Protein AF-A0A6G0SHQ4-F1 (afdb_monomer_lite)

InterPro domains:
  IPR001563 Peptidase S10, serine carboxypeptidase [PF00450] (1-65)
  IPR029058 Alpha/Beta hydrolase fold [G3DSA:3.40.50.1820] (1-78)
  IPR029058 Alpha/Beta hydrolase fold [SSF53474] (1-65)

pLDDT: mean 81.26, std 21.43, range [37.47, 97.81]

Radius of gyration: 22.41 Å; chains: 1; bounding box: 29×39×73 Å

Structure (mmCIF, N/CA/C/O backbone):
data_AF-A0A6G0SHQ4-F1
#
_entry.id   AF-A0A6G0SHQ4-F1
#
loop_
_atom_site.group_PDB
_atom_site.id
_atom_site.type_symbol
_atom_site.label_atom_id
_atom_site.label_alt_id
_atom_site.label_comp_id
_atom_site.label_asym_id
_atom_site.label_entity_id
_atom_site.label_seq_id
_atom_site.pdbx_PDB_ins_code
_atom_site.Cartn_x
_atom_site.Cartn_y
_atom_site.Cartn_z
_atom_site.occupancy
_atom_site.B_iso_or_equiv
_atom_site.auth_seq_id
_atom_site.auth_comp_id
_atom_site.auth_asym_id
_atom_site.auth_atom_id
_atom_site.pdbx_PDB_model_num
ATOM 1 N N . TRP A 1 1 ? -0.600 5.562 -14.190 1.00 90.31 1 TRP A N 1
ATOM 2 C CA . TRP A 1 1 ? 0.475 6.339 -13.540 1.00 90.31 1 TRP A CA 1
ATOM 3 C C . TRP A 1 1 ? 1.483 5.432 -12.857 1.00 90.31 1 TRP A C 1
ATOM 5 O O . TRP A 1 1 ? 2.626 5.457 -13.275 1.00 90.31 1 TRP A O 1
ATOM 15 N N . THR A 1 2 ? 1.113 4.608 -11.866 1.00 94.12 2 THR A N 1
ATOM 16 C CA . THR A 1 2 ? 2.091 3.716 -11.202 1.00 94.12 2 THR A CA 1
ATOM 17 C C . THR A 1 2 ? 2.693 2.676 -12.141 1.00 94.12 2 THR A C 1
ATOM 19 O O . THR A 1 2 ? 3.878 2.389 -12.036 1.00 94.12 2 THR A O 1
ATOM 22 N N . LEU A 1 3 ? 1.902 2.164 -13.088 1.00 95.00 3 LEU A N 1
ATOM 23 C CA . LEU A 1 3 ? 2.368 1.260 -14.145 1.00 95.00 3 LEU A CA 1
ATOM 24 C C . LEU A 1 3 ? 3.206 1.958 -15.228 1.00 95.00 3 LEU A C 1
ATOM 26 O O . LEU A 1 3 ? 3.890 1.272 -15.964 1.00 95.00 3 LEU A O 1
ATOM 30 N N . ASP A 1 4 ? 3.165 3.290 -15.320 1.00 96.00 4 ASP A N 1
ATOM 31 C CA . ASP A 1 4 ? 3.878 4.069 -16.349 1.00 96.00 4 ASP A CA 1
ATOM 32 C C . ASP A 1 4 ? 5.114 4.788 -15.779 1.00 96.00 4 ASP A C 1
ATOM 34 O O . ASP A 1 4 ? 5.785 5.546 -16.479 1.00 96.00 4 ASP A O 1
ATOM 38 N N . LEU A 1 5 ? 5.375 4.632 -14.477 1.00 95.06 5 LEU A N 1
ATOM 39 C CA . LEU A 1 5 ? 6.455 5.315 -13.774 1.00 95.06 5 LEU A CA 1
ATOM 40 C C . LEU A 1 5 ? 7.804 4.754 -14.257 1.00 95.06 5 LEU A C 1
ATOM 42 O O . LEU A 1 5 ? 8.042 3.566 -14.063 1.00 95.06 5 LEU A O 1
ATOM 46 N N . PRO A 1 6 ? 8.720 5.553 -14.830 1.00 94.81 6 PRO A N 1
ATOM 47 C CA . PRO A 1 6 ? 10.029 5.050 -15.234 1.00 94.81 6 PRO A CA 1
ATOM 48 C C . PRO A 1 6 ? 10.928 4.824 -14.011 1.00 94.81 6 PRO A C 1
ATOM 50 O O . PRO A 1 6 ? 11.240 5.758 -13.273 1.00 94.81 6 PRO A O 1
ATOM 53 N N . TRP A 1 7 ? 11.375 3.583 -13.806 1.00 96.12 7 TRP A N 1
ATOM 54 C CA . TRP A 1 7 ? 12.333 3.210 -12.761 1.00 96.12 7 TRP A CA 1
ATOM 55 C C . TRP A 1 7 ? 13.045 1.894 -13.102 1.00 96.12 7 TRP A C 1
ATOM 57 O O . TRP A 1 7 ? 12.660 1.192 -14.035 1.00 96.12 7 TRP A O 1
ATOM 67 N N . SER A 1 8 ? 14.094 1.550 -12.350 1.00 96.94 8 SER A N 1
ATOM 68 C CA . SER A 1 8 ? 15.005 0.441 -12.684 1.00 96.94 8 SER A CA 1
ATOM 69 C C . SER A 1 8 ? 14.346 -0.938 -12.774 1.00 96.94 8 SER A C 1
ATOM 71 O O . SER A 1 8 ? 14.860 -1.789 -13.492 1.00 96.94 8 SER A O 1
ATOM 73 N N . LYS A 1 9 ? 13.225 -1.162 -12.077 1.00 96.69 9 LYS A N 1
ATOM 74 C CA . LYS A 1 9 ? 12.475 -2.431 -12.083 1.00 96.69 9 LYS A CA 1
ATOM 75 C C . LYS A 1 9 ? 11.059 -2.289 -12.648 1.00 96.69 9 LYS A C 1
ATOM 77 O O . LYS A 1 9 ? 10.139 -2.992 -12.234 1.00 96.69 9 LYS A O 1
ATOM 82 N N . HIS A 1 10 ? 10.873 -1.360 -13.582 1.00 96.44 10 HIS A N 1
ATOM 83 C CA . HIS A 1 10 ? 9.585 -1.109 -14.227 1.00 96.44 10 HIS A CA 1
ATOM 84 C C . HIS A 1 10 ? 8.949 -2.375 -14.817 1.00 96.44 10 HIS A C 1
ATOM 86 O O . HIS A 1 10 ? 7.802 -2.685 -14.502 1.00 96.44 10 HIS A O 1
ATOM 92 N N . ASP A 1 11 ? 9.707 -3.147 -15.595 1.00 96.81 11 ASP A N 1
ATOM 93 C CA . ASP A 1 11 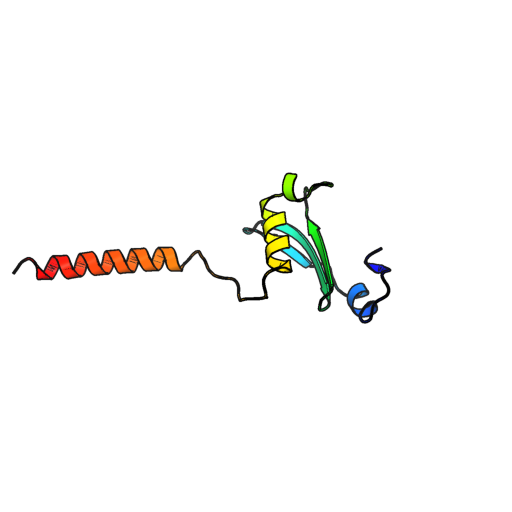? 9.173 -4.331 -16.276 1.00 96.81 11 ASP A CA 1
ATOM 94 C C . ASP A 1 11 ? 8.801 -5.448 -15.285 1.00 96.81 11 ASP A C 1
ATOM 96 O O . ASP A 1 11 ? 7.785 -6.121 -15.462 1.00 96.81 11 ASP A O 1
ATOM 100 N N . GLU A 1 12 ? 9.554 -5.588 -14.185 1.00 97.00 12 GLU A N 1
ATOM 101 C CA . GLU A 1 12 ? 9.198 -6.486 -13.075 1.00 97.00 12 GLU A CA 1
ATOM 102 C C . GLU A 1 12 ? 7.868 -6.062 -12.426 1.00 97.00 12 GLU A C 1
ATOM 104 O O . GLU A 1 12 ? 7.036 -6.905 -12.102 1.00 97.00 12 GLU A O 1
ATOM 109 N N . PHE A 1 13 ? 7.634 -4.759 -12.254 1.00 96.75 13 PHE A N 1
ATOM 110 C CA . PHE A 1 13 ? 6.406 -4.230 -11.650 1.00 96.75 13 PHE A CA 1
ATOM 111 C C . PHE A 1 13 ? 5.185 -4.331 -12.564 1.00 96.75 13 PHE A C 1
ATOM 113 O O . PHE A 1 13 ? 4.069 -4.549 -12.086 1.00 96.75 13 PHE A O 1
ATOM 120 N N . LEU A 1 14 ? 5.384 -4.203 -13.875 1.00 96.12 14 LEU A N 1
ATOM 121 C CA .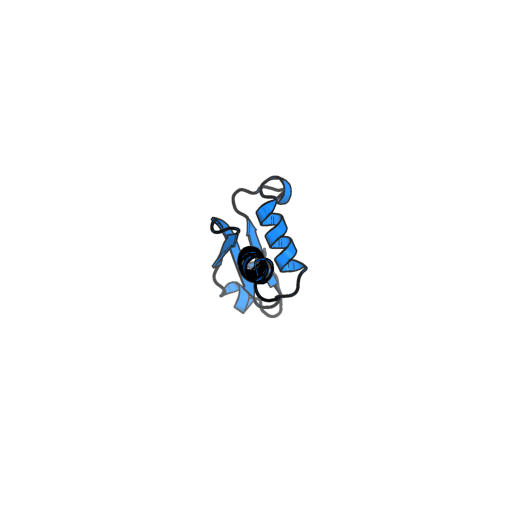 LEU A 1 14 ? 4.342 -4.477 -14.860 1.00 96.12 14 LEU A CA 1
ATOM 122 C C . LEU A 1 14 ? 3.915 -5.948 -14.825 1.00 96.12 14 LEU A C 1
ATOM 124 O O . LEU A 1 14 ? 2.716 -6.227 -14.851 1.00 96.12 14 LEU A O 1
ATOM 128 N N . ALA A 1 15 ? 4.884 -6.863 -14.726 1.00 96.56 15 ALA A N 1
ATOM 129 C CA . ALA A 1 15 ? 4.645 -8.303 -14.677 1.00 96.56 15 ALA A CA 1
ATOM 130 C C . ALA A 1 15 ? 4.137 -8.807 -13.313 1.00 96.56 15 ALA A C 1
ATOM 132 O O . ALA A 1 15 ? 3.556 -9.888 -13.242 1.00 96.56 15 ALA A O 1
ATOM 133 N N . ALA A 1 16 ? 4.357 -8.055 -12.231 1.00 96.44 16 ALA A N 1
ATO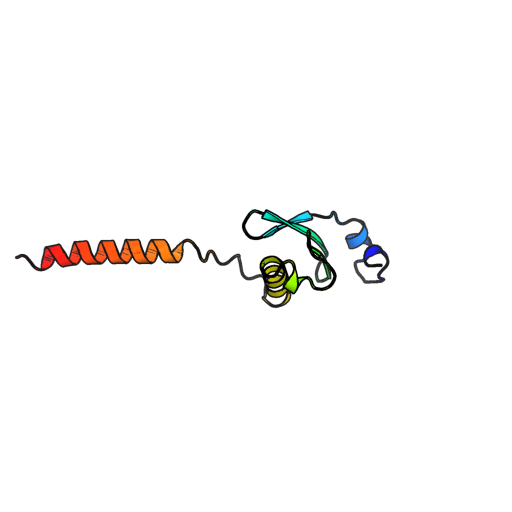M 134 C CA . ALA A 1 16 ? 3.918 -8.433 -10.893 1.00 96.44 16 ALA A CA 1
ATOM 135 C C . ALA A 1 16 ? 2.384 -8.483 -10.779 1.00 96.44 16 ALA A C 1
ATOM 137 O O . ALA A 1 16 ? 1.673 -7.606 -11.272 1.00 96.44 16 ALA A O 1
ATOM 138 N N . GLU A 1 17 ? 1.876 -9.487 -10.068 1.00 95.38 17 GLU A N 1
ATOM 139 C CA . GLU A 1 17 ? 0.449 -9.631 -9.780 1.00 95.38 17 GLU A CA 1
ATOM 140 C C . GLU A 1 17 ? 0.031 -8.834 -8.536 1.00 95.38 17 GLU A C 1
ATOM 142 O O . GLU A 1 17 ? 0.815 -8.624 -7.605 1.00 95.38 17 GLU A O 1
ATOM 147 N N . ASP A 1 18 ? -1.237 -8.417 -8.509 1.00 95.56 18 ASP A N 1
ATOM 148 C CA . ASP A 1 18 ? -1.844 -7.813 -7.324 1.00 95.56 18 ASP A CA 1
ATOM 149 C C . ASP A 1 18 ? -2.181 -8.918 -6.318 1.00 95.56 18 ASP A C 1
ATOM 151 O O . ASP A 1 18 ? -2.973 -9.814 -6.610 1.00 95.56 18 ASP A O 1
ATOM 155 N N . LYS A 1 19 ? -1.618 -8.840 -5.113 1.00 95.88 19 LYS A N 1
ATOM 156 C CA . LYS A 1 19 ? -1.920 -9.765 -4.017 1.00 95.88 19 LYS A CA 1
ATOM 157 C C . LYS A 1 19 ? -3.001 -9.185 -3.116 1.00 95.88 19 LYS A C 1
ATOM 159 O O . LYS A 1 19 ? -3.051 -7.973 -2.901 1.00 95.88 19 LYS A O 1
ATOM 164 N N . GLU A 1 20 ? -3.853 -10.042 -2.561 1.00 96.50 20 GLU A N 1
ATOM 165 C CA . GLU A 1 20 ? -4.799 -9.617 -1.527 1.00 96.50 20 GLU A CA 1
ATOM 166 C C . GLU A 1 20 ? -4.041 -9.198 -0.264 1.00 96.50 20 GLU A C 1
ATOM 168 O O . GLU A 1 20 ? -3.103 -9.869 0.169 1.00 96.50 20 GLU A O 1
ATOM 173 N N . TRP A 1 21 ? -4.449 -8.074 0.321 1.00 95.56 21 TRP A N 1
ATOM 174 C CA . TRP A 1 21 ? -3.903 -7.573 1.573 1.00 95.56 21 TRP A CA 1
ATOM 175 C C . TRP A 1 21 ? -4.959 -7.664 2.670 1.00 95.56 21 TRP A C 1
ATOM 177 O O . TRP A 1 21 ? -6.086 -7.187 2.506 1.00 95.56 21 TRP A O 1
ATOM 187 N N . THR A 1 22 ? -4.581 -8.276 3.789 1.00 95.56 22 THR A N 1
ATOM 188 C CA . THR A 1 22 ? -5.476 -8.609 4.900 1.00 95.56 22 THR A CA 1
ATOM 189 C C . THR A 1 22 ? -4.961 -7.969 6.183 1.00 95.56 22 THR A C 1
ATOM 191 O O . THR A 1 22 ? -3.770 -8.044 6.477 1.00 95.56 22 THR A O 1
ATOM 194 N N . VAL A 1 23 ? -5.863 -7.366 6.957 1.00 94.25 23 VAL A N 1
ATOM 195 C CA . VAL A 1 23 ? -5.600 -6.808 8.293 1.00 94.25 23 VAL A CA 1
ATOM 196 C C . VAL A 1 23 ? -6.657 -7.376 9.237 1.00 94.25 23 VAL A C 1
ATOM 198 O O . VAL A 1 23 ? -7.836 -7.411 8.883 1.00 94.25 23 VAL A O 1
ATOM 201 N N . ASP A 1 24 ? -6.249 -7.877 10.404 1.00 91.75 24 ASP A N 1
ATOM 202 C CA . ASP A 1 24 ? -7.135 -8.518 11.392 1.00 91.75 24 ASP A CA 1
ATOM 203 C C . ASP A 1 24 ? -8.051 -9.608 10.782 1.00 91.75 24 ASP A C 1
ATOM 205 O O . ASP A 1 24 ? -9.242 -9.699 11.087 1.00 91.75 24 ASP A O 1
ATOM 209 N N . GLY A 1 25 ? -7.526 -10.406 9.843 1.00 92.62 25 GLY A N 1
ATOM 210 C CA . GLY A 1 25 ? -8.280 -11.474 9.170 1.00 92.62 25 GLY A CA 1
ATOM 211 C C . GLY A 1 25 ? -9.330 -11.002 8.150 1.00 92.62 25 GLY A C 1
ATOM 212 O O . GLY A 1 25 ? -10.061 -11.829 7.606 1.00 92.62 25 GLY A O 1
ATOM 213 N N . LYS A 1 26 ? -9.412 -9.698 7.851 1.00 93.88 26 LYS A N 1
ATOM 214 C CA . LYS A 1 26 ? -10.332 -9.122 6.856 1.00 93.88 26 LYS A CA 1
ATOM 215 C C . LYS A 1 26 ? -9.583 -8.566 5.652 1.00 93.88 26 LYS A C 1
ATOM 217 O O . LYS A 1 26 ? -8.517 -7.974 5.802 1.00 93.88 26 LYS A O 1
ATOM 222 N N . LYS A 1 27 ? -10.165 -8.710 4.456 1.00 95.81 27 LYS A N 1
ATOM 223 C CA . LYS A 1 27 ? -9.616 -8.137 3.217 1.00 95.81 27 LYS A CA 1
ATOM 224 C C . LYS A 1 27 ? -9.610 -6.609 3.316 1.00 95.81 27 LYS A C 1
ATOM 226 O O . LYS A 1 27 ? -10.656 -5.978 3.208 1.00 95.81 27 LYS A O 1
ATOM 231 N N . ALA A 1 28 ? -8.431 -6.036 3.527 1.00 96.06 28 ALA A N 1
ATOM 232 C CA . ALA A 1 28 ? -8.207 -4.602 3.676 1.00 96.06 28 ALA A CA 1
ATOM 233 C C . ALA A 1 28 ? -7.908 -3.920 2.334 1.00 96.06 28 ALA A C 1
ATOM 235 O O . ALA A 1 28 ? -8.051 -2.702 2.210 1.00 96.06 28 ALA A O 1
ATOM 236 N N . GLY A 1 29 ? -7.494 -4.689 1.322 1.00 96.44 29 GLY A N 1
ATOM 237 C CA . GLY A 1 29 ? -7.141 -4.128 0.030 1.00 96.44 29 GLY A CA 1
ATOM 238 C C . GLY A 1 29 ? -6.374 -5.066 -0.889 1.00 96.44 29 GLY A C 1
ATOM 239 O O . GLY A 1 29 ? -6.456 -6.292 -0.781 1.00 96.44 29 GLY A O 1
ATOM 240 N N . ARG A 1 30 ? -5.589 -4.461 -1.780 1.00 96.81 30 ARG A N 1
ATOM 241 C CA . ARG A 1 30 ? -4.624 -5.162 -2.633 1.00 96.81 30 ARG A CA 1
ATOM 242 C C . ARG A 1 30 ? -3.272 -4.473 -2.613 1.00 96.81 30 ARG A C 1
ATOM 244 O O . ARG A 1 30 ? -3.191 -3.253 -2.468 1.00 96.81 30 ARG A O 1
ATOM 251 N N . ILE A 1 31 ? -2.222 -5.259 -2.787 1.00 96.50 31 ILE A N 1
ATOM 252 C CA . ILE A 1 31 ? -0.839 -4.804 -2.776 1.00 96.50 31 ILE A CA 1
ATOM 253 C C . ILE A 1 31 ? -0.094 -5.347 -3.994 1.00 96.50 31 ILE A C 1
ATOM 255 O O . ILE A 1 31 ? -0.175 -6.530 -4.316 1.00 96.50 31 ILE A O 1
ATOM 259 N N . ARG A 1 32 ? 0.662 -4.472 -4.653 1.00 96.50 32 ARG A N 1
ATOM 260 C CA . ARG A 1 32 ? 1.656 -4.823 -5.665 1.00 96.50 32 ARG A CA 1
ATOM 261 C C . ARG A 1 32 ? 3.005 -4.308 -5.199 1.00 96.50 32 ARG A C 1
ATOM 263 O O . ARG A 1 32 ? 3.150 -3.113 -4.951 1.00 96.50 32 ARG A O 1
ATOM 270 N N . GLN A 1 33 ? 3.983 -5.194 -5.083 1.00 94.88 33 GLN A N 1
ATOM 271 C CA . GLN A 1 33 ? 5.295 -4.857 -4.543 1.00 94.88 33 GLN A CA 1
ATOM 272 C C . GLN A 1 33 ? 6.401 -5.485 -5.382 1.00 94.88 33 GLN A C 1
ATOM 274 O O . GLN A 1 33 ? 6.353 -6.675 -5.688 1.00 94.88 33 GLN A O 1
ATOM 279 N N . VAL A 1 34 ? 7.414 -4.681 -5.699 1.00 96.25 34 VAL A N 1
ATOM 280 C CA . VAL A 1 34 ? 8.677 -5.135 -6.283 1.00 96.25 34 VAL A CA 1
ATOM 281 C C . VAL A 1 34 ? 9.816 -4.405 -5.579 1.00 96.25 34 VAL A C 1
ATOM 283 O O . VAL A 1 34 ? 9.966 -3.191 -5.703 1.00 96.25 34 VAL A O 1
ATOM 286 N N . GLY A 1 35 ? 10.640 -5.141 -4.828 1.00 92.44 35 GLY A N 1
ATOM 287 C CA . GLY A 1 35 ? 11.734 -4.555 -4.047 1.00 92.44 35 GLY A CA 1
ATOM 288 C C . GLY A 1 35 ? 11.254 -3.386 -3.166 1.00 92.44 35 GLY A C 1
ATOM 289 O O . GLY A 1 35 ? 10.313 -3.573 -2.401 1.00 92.44 35 GLY A O 1
ATOM 290 N N . PRO A 1 36 ? 11.852 -2.182 -3.273 1.00 92.56 36 PRO A N 1
ATOM 291 C CA . PRO A 1 36 ? 11.495 -1.041 -2.427 1.00 92.56 36 PRO A CA 1
ATOM 292 C C . PRO A 1 36 ? 10.211 -0.314 -2.860 1.00 92.56 36 PRO A C 1
ATOM 294 O O . PRO A 1 36 ? 9.774 0.599 -2.164 1.00 92.56 36 PRO A O 1
ATOM 297 N N . PHE A 1 37 ? 9.617 -0.656 -4.009 1.00 95.25 37 PHE A N 1
ATOM 298 C CA . PHE A 1 37 ? 8.425 0.028 -4.504 1.00 95.25 37 PHE A CA 1
ATOM 299 C C . PHE A 1 37 ? 7.171 -0.799 -4.242 1.00 95.25 37 PHE A C 1
ATOM 301 O O . PHE A 1 37 ? 7.043 -1.936 -4.701 1.00 95.25 37 PHE A O 1
ATOM 308 N N . THR A 1 38 ? 6.234 -0.194 -3.516 1.00 95.31 38 THR A N 1
ATOM 309 C CA . THR A 1 38 ? 4.961 -0.803 -3.136 1.00 95.31 38 THR A CA 1
ATOM 310 C C . THR A 1 38 ? 3.818 0.125 -3.518 1.00 95.31 38 THR A C 1
ATOM 312 O O . THR A 1 38 ? 3.801 1.292 -3.133 1.00 95.31 38 THR A O 1
ATOM 315 N N . PHE A 1 39 ? 2.837 -0.406 -4.240 1.00 96.38 39 PHE A N 1
ATOM 316 C CA . PHE A 1 39 ? 1.550 0.234 -4.454 1.00 96.38 39 PHE A CA 1
ATOM 317 C C . PHE A 1 39 ? 0.475 -0.544 -3.701 1.00 96.38 39 PHE A C 1
ATOM 319 O O . PHE A 1 39 ? 0.255 -1.726 -3.965 1.00 96.38 39 PHE A O 1
ATOM 326 N N . GLN A 1 40 ? -0.194 0.122 -2.764 1.00 95.62 40 GLN A N 1
ATOM 327 C CA . GLN A 1 40 ? -1.239 -0.472 -1.941 1.00 95.62 40 GLN A CA 1
ATOM 328 C C . GLN A 1 40 ? -2.544 0.299 -2.131 1.00 95.62 40 GLN A C 1
ATOM 330 O O . GLN A 1 40 ? -2.590 1.518 -1.972 1.00 95.62 40 GLN A O 1
ATOM 335 N N . GLN A 1 41 ? -3.607 -0.418 -2.480 1.00 95.38 41 GLN A N 1
ATOM 336 C CA . GLN A 1 41 ? -4.965 0.110 -2.484 1.00 95.38 41 GLN A CA 1
ATOM 337 C C . GLN A 1 41 ? -5.656 -0.327 -1.200 1.00 95.38 41 GLN A C 1
ATOM 339 O O . GLN A 1 41 ? -5.662 -1.515 -0.894 1.00 95.38 41 GLN A O 1
ATOM 344 N N . VAL A 1 42 ? -6.288 0.618 -0.508 1.00 97.25 42 VAL A N 1
ATOM 345 C CA . VAL A 1 42 ? -7.134 0.354 0.660 1.00 97.25 42 VAL A CA 1
ATOM 346 C C . VAL A 1 42 ? -8.593 0.349 0.210 1.00 97.25 42 VAL A C 1
ATOM 348 O O . VAL A 1 42 ? -9.033 1.271 -0.479 1.00 97.25 42 VAL A O 1
ATOM 351 N N . TYR A 1 43 ? -9.331 -0.708 0.536 1.00 97.38 43 TYR A N 1
ATOM 352 C CA . TYR A 1 43 ? -10.758 -0.799 0.227 1.00 97.38 43 TYR A CA 1
ATOM 353 C C . TYR A 1 43 ? -11.592 0.050 1.184 1.00 97.38 43 TYR A C 1
ATOM 355 O O . TYR A 1 43 ? -11.169 0.326 2.303 1.00 97.38 43 TYR A O 1
ATOM 363 N N . GLU A 1 44 ? -12.775 0.466 0.717 1.00 96.56 44 GLU A N 1
ATOM 364 C CA . GLU A 1 44 ? -13.742 1.252 1.502 1.00 96.56 44 GLU A CA 1
ATOM 365 C C . GLU A 1 44 ? -13.144 2.527 2.127 1.00 96.56 44 GLU A C 1
ATOM 367 O O . GLU A 1 44 ? -13.557 2.959 3.202 1.00 96.56 44 GLU A O 1
ATOM 372 N N . ALA A 1 45 ? -12.158 3.122 1.454 1.00 97.62 45 ALA A N 1
ATOM 373 C CA . ALA A 1 45 ? -11.521 4.372 1.839 1.00 97.62 45 ALA A CA 1
ATOM 374 C C . ALA A 1 45 ? -11.604 5.384 0.692 1.00 97.62 45 ALA A C 1
ATOM 376 O O . ALA A 1 45 ? -11.422 5.037 -0.479 1.00 97.62 45 ALA A O 1
ATOM 377 N N . GLY A 1 46 ? -11.886 6.638 1.035 1.00 95.25 46 GLY A N 1
ATOM 378 C CA . GLY A 1 46 ? -11.884 7.769 0.123 1.00 95.25 46 GLY A CA 1
ATOM 379 C C . GLY A 1 46 ? -10.541 8.497 0.117 1.00 95.25 46 GLY A C 1
ATOM 380 O O . GLY A 1 46 ? -9.469 7.902 0.215 1.00 95.25 46 GLY A O 1
ATOM 381 N N . HIS A 1 47 ? -10.599 9.824 -0.013 1.00 96.31 47 HIS A N 1
ATOM 382 C CA . HIS A 1 47 ? -9.404 10.673 -0.059 1.00 96.31 47 HIS A CA 1
ATOM 383 C C . HIS A 1 47 ? -8.607 10.633 1.253 1.00 96.31 47 HIS A C 1
ATOM 385 O O . HIS A 1 47 ? -7.378 10.639 1.245 1.00 96.31 47 HIS A O 1
ATOM 391 N N . MET A 1 48 ? -9.316 10.566 2.382 1.00 97.38 48 MET A N 1
ATOM 392 C CA . MET A 1 48 ? -8.737 10.578 3.720 1.00 97.38 48 MET A CA 1
ATOM 393 C C . MET A 1 48 ? -8.714 9.160 4.288 1.00 97.38 48 MET A C 1
ATOM 395 O O . MET A 1 48 ? -9.501 8.816 5.164 1.00 97.38 48 MET A O 1
ATOM 399 N N . VAL A 1 49 ? -7.777 8.337 3.814 1.00 97.81 49 VAL A N 1
ATOM 400 C CA . VAL A 1 49 ? -7.680 6.919 4.208 1.00 97.81 49 VAL A CA 1
ATOM 401 C C . VAL A 1 49 ? -7.680 6.701 5.731 1.00 97.81 49 VAL A C 1
ATOM 403 O O . VAL A 1 49 ? -8.433 5.843 6.185 1.00 97.81 49 VAL A O 1
ATOM 406 N N . PRO A 1 50 ? -6.934 7.466 6.558 1.00 97.75 50 PRO A N 1
ATOM 407 C CA . PRO A 1 50 ? -6.976 7.277 8.011 1.00 97.75 50 PRO A CA 1
ATOM 408 C C . PRO A 1 50 ? -8.305 7.672 8.667 1.00 97.75 50 PRO A C 1
ATOM 410 O O . PRO A 1 50 ? -8.581 7.210 9.770 1.00 97.75 50 PRO A O 1
ATOM 413 N N . LEU A 1 51 ? -9.110 8.524 8.022 1.00 97.75 51 LEU A N 1
ATOM 414 C CA . LEU A 1 51 ? -10.432 8.906 8.521 1.00 97.75 51 LEU A CA 1
ATOM 415 C C . LEU A 1 51 ? -11.441 7.776 8.292 1.00 97.75 51 LEU A C 1
ATOM 417 O O . LEU A 1 51 ? -12.190 7.438 9.204 1.00 97.75 51 LEU A O 1
ATOM 421 N N . ASP A 1 52 ? -11.427 7.185 7.097 1.00 97.62 52 ASP A N 1
ATOM 422 C CA . ASP A 1 52 ? -12.378 6.139 6.710 1.00 97.62 52 ASP A CA 1
ATOM 423 C C . ASP A 1 52 ? -11.972 4.758 7.256 1.00 97.62 52 ASP A C 1
ATOM 425 O O . ASP A 1 52 ? -12.810 3.983 7.711 1.00 97.62 52 ASP A O 1
ATOM 429 N N . GLN A 1 53 ? -10.671 4.449 7.237 1.00 97.50 53 GLN A N 1
ATOM 430 C CA . GLN A 1 53 ? -10.106 3.142 7.589 1.00 97.50 53 GLN A CA 1
ATOM 431 C C . GLN A 1 53 ? -8.896 3.287 8.535 1.00 97.50 53 GLN A C 1
ATOM 433 O O . GLN A 1 53 ? -7.764 2.963 8.158 1.00 97.50 53 GLN A O 1
ATOM 438 N N . PRO A 1 54 ? -9.093 3.737 9.790 1.00 96.81 54 PRO A N 1
ATOM 439 C CA . PRO A 1 54 ? -7.998 4.054 10.714 1.00 96.81 54 PRO A CA 1
ATOM 440 C C . PRO A 1 54 ? -7.082 2.860 11.014 1.00 96.81 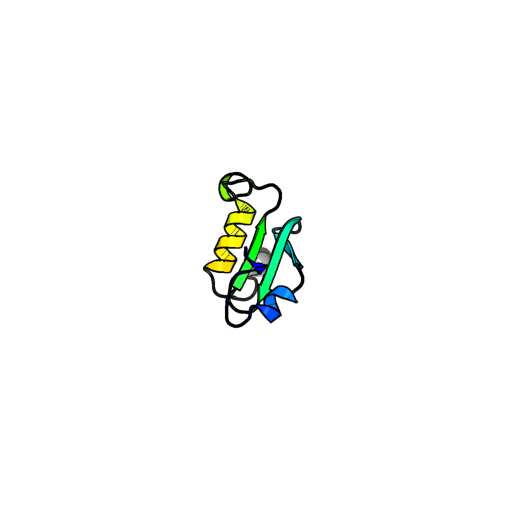54 PRO A C 1
ATOM 442 O O . PRO A 1 54 ? -5.861 3.009 11.074 1.00 96.81 54 PRO A O 1
ATOM 445 N N . LYS A 1 55 ? -7.650 1.655 11.157 1.00 96.62 55 LYS A N 1
ATOM 446 C CA . LYS A 1 55 ? -6.875 0.428 11.410 1.00 96.62 55 LYS A CA 1
ATOM 447 C C . LYS A 1 55 ? -5.979 0.060 10.230 1.00 96.62 55 LYS A C 1
ATOM 449 O O . LYS A 1 55 ? -4.794 -0.203 10.417 1.00 96.62 55 LYS A O 1
ATOM 454 N N . ASN A 1 56 ? -6.530 0.094 9.018 1.00 97.00 56 ASN A N 1
ATOM 455 C CA . ASN A 1 56 ? -5.784 -0.244 7.808 1.00 97.00 56 ASN A CA 1
ATOM 456 C C . ASN A 1 56 ? -4.711 0.817 7.534 1.00 97.00 56 ASN A C 1
ATOM 458 O O . ASN A 1 56 ? -3.583 0.475 7.198 1.00 97.00 56 ASN A O 1
ATOM 462 N N . ALA A 1 57 ? -5.015 2.098 7.760 1.00 97.12 57 ALA A N 1
ATOM 463 C CA . ALA A 1 57 ? -4.030 3.169 7.645 1.00 97.12 57 ALA A CA 1
ATOM 464 C C . ALA A 1 57 ? -2.849 2.984 8.611 1.00 97.12 57 ALA A C 1
ATOM 466 O O . ALA A 1 57 ? -1.700 3.172 8.216 1.00 97.12 57 ALA A O 1
ATOM 467 N N . LEU A 1 58 ? -3.109 2.570 9.856 1.00 96.56 58 LEU A N 1
ATOM 468 C CA . LEU A 1 58 ? -2.045 2.264 10.810 1.00 96.56 58 LEU A CA 1
ATOM 469 C C . LEU A 1 58 ? -1.213 1.056 10.365 1.00 96.56 58 LEU A C 1
ATOM 471 O O . LEU A 1 58 ? 0.009 1.098 10.473 1.00 96.56 58 LEU A O 1
ATOM 475 N N . ALA A 1 59 ? -1.849 -0.001 9.855 1.00 95.69 59 ALA A N 1
ATOM 476 C CA . ALA A 1 59 ? -1.144 -1.169 9.331 1.00 95.69 59 ALA A CA 1
ATOM 477 C C . ALA A 1 59 ? -0.237 -0.806 8.139 1.00 95.69 59 ALA A C 1
ATOM 479 O O . ALA A 1 59 ? 0.919 -1.222 8.108 1.00 95.69 59 ALA A O 1
ATOM 480 N N . LEU A 1 60 ? -0.727 0.027 7.213 1.00 95.25 60 LEU A N 1
ATOM 481 C CA . LEU A 1 60 ? 0.053 0.574 6.098 1.00 95.25 60 LEU A CA 1
ATOM 482 C C . LEU A 1 60 ? 1.264 1.364 6.607 1.00 95.25 60 LEU A C 1
ATOM 484 O O . LEU A 1 60 ? 2.384 1.129 6.161 1.00 95.25 60 LEU A O 1
ATOM 488 N N . LEU A 1 61 ? 1.056 2.282 7.557 1.00 95.88 61 LEU A N 1
ATOM 489 C CA . LEU A 1 61 ? 2.137 3.102 8.107 1.00 95.88 61 LEU A CA 1
ATOM 490 C C . LEU A 1 61 ? 3.183 2.254 8.829 1.00 95.88 61 LEU A C 1
ATOM 492 O O . LEU A 1 61 ? 4.369 2.452 8.594 1.00 95.88 61 LEU A O 1
ATOM 496 N N . LYS A 1 62 ? 2.759 1.282 9.643 1.00 95.06 62 LYS A N 1
ATOM 497 C CA . LYS A 1 62 ? 3.671 0.346 10.312 1.00 95.06 62 LYS A CA 1
ATOM 498 C C . LYS A 1 62 ? 4.527 -0.411 9.303 1.00 95.06 62 LYS A C 1
ATOM 500 O O . LYS A 1 62 ? 5.740 -0.414 9.457 1.00 95.06 62 LYS A O 1
ATOM 505 N N . ALA A 1 63 ? 3.918 -0.960 8.251 1.00 91.94 63 ALA A N 1
ATOM 506 C CA . ALA A 1 63 ? 4.638 -1.668 7.191 1.00 91.94 63 ALA A CA 1
ATOM 507 C C . ALA A 1 63 ? 5.624 -0.772 6.415 1.00 91.94 63 ALA A C 1
ATOM 509 O O . ALA A 1 63 ? 6.571 -1.272 5.819 1.00 91.94 63 ALA A O 1
ATOM 510 N N . PHE A 1 64 ? 5.405 0.546 6.395 1.00 94.00 64 PHE A N 1
ATOM 511 C CA . PHE A 1 64 ? 6.314 1.495 5.754 1.00 94.00 64 PHE A CA 1
ATOM 512 C C . PHE A 1 64 ? 7.453 1.957 6.674 1.00 94.00 64 PHE A C 1
ATOM 514 O O . PHE A 1 64 ? 8.579 2.132 6.215 1.00 94.00 64 PHE A O 1
ATOM 521 N N . THR A 1 65 ? 7.163 2.222 7.951 1.00 95.81 65 THR A N 1
ATOM 522 C CA . THR A 1 65 ? 8.122 2.854 8.872 1.00 95.81 65 THR A CA 1
ATOM 523 C C . THR A 1 65 ? 8.930 1.869 9.695 1.00 95.81 65 THR A C 1
ATOM 525 O O . THR A 1 65 ? 10.019 2.218 10.148 1.00 95.81 65 THR A O 1
ATOM 528 N N . LEU A 1 66 ? 8.376 0.687 9.958 1.00 92.56 66 LEU A N 1
ATOM 529 C CA . LEU A 1 66 ? 9.062 -0.340 10.723 1.00 92.56 66 LEU A CA 1
ATOM 530 C C . LEU A 1 66 ? 9.862 -1.223 9.761 1.00 92.56 66 LEU A C 1
ATOM 532 O O . LEU A 1 66 ? 9.415 -1.462 8.637 1.00 92.56 66 LEU A O 1
ATOM 536 N N . PRO A 1 67 ? 11.050 -1.692 10.171 1.00 81.44 67 PRO A N 1
ATOM 537 C CA . PRO A 1 67 ? 11.717 -2.761 9.447 1.00 81.44 67 PRO A CA 1
ATOM 538 C C . PRO A 1 67 ? 10.809 -3.999 9.414 1.00 81.44 67 PRO A C 1
ATOM 540 O O . PRO A 1 67 ? 9.946 -4.154 10.276 1.00 81.44 67 PRO A O 1
ATOM 543 N N . ASP A 1 68 ? 11.022 -4.886 8.437 1.00 67.88 68 ASP A N 1
ATOM 544 C CA . ASP A 1 68 ? 10.430 -6.232 8.408 1.00 67.88 68 ASP A CA 1
ATOM 545 C C . ASP A 1 68 ? 11.012 -7.057 9.577 1.00 67.88 68 ASP A C 1
ATOM 547 O O . ASP A 1 68 ? 11.838 -7.955 9.419 1.00 67.88 68 ASP A O 1
ATOM 551 N N . GLU A 1 69 ? 10.642 -6.695 10.799 1.00 48.97 69 GLU A N 1
ATOM 552 C CA . GLU A 1 69 ? 10.755 -7.551 11.958 1.00 48.97 69 GLU A CA 1
ATOM 553 C C . GLU A 1 69 ? 9.569 -8.506 11.896 1.00 48.97 69 GLU A C 1
ATOM 555 O O . GLU A 1 69 ? 8.414 -8.088 11.797 1.00 48.97 69 GLU A O 1
ATOM 560 N N . HIS A 1 70 ? 9.890 -9.800 11.841 1.00 42.88 70 HIS A N 1
ATOM 561 C CA . HIS A 1 70 ? 8.967 -10.914 12.011 1.00 42.88 70 HIS A CA 1
ATOM 562 C C . HIS A 1 70 ? 7.729 -10.500 12.804 1.00 42.88 70 HIS A C 1
ATOM 564 O O . HIS A 1 70 ? 7.867 -10.023 13.927 1.00 42.88 70 HIS A O 1
ATOM 570 N N . GLN A 1 71 ? 6.556 -10.697 12.194 1.00 38.75 71 GLN A N 1
ATOM 571 C CA . GLN A 1 71 ? 5.230 -10.645 12.808 1.00 38.75 71 GLN A CA 1
ATOM 572 C C . GLN A 1 71 ? 5.320 -10.887 14.320 1.00 38.75 71 GLN A C 1
ATOM 574 O O . GLN A 1 71 ? 5.453 -12.028 14.751 1.00 38.75 71 GLN A O 1
ATOM 579 N N . LEU A 1 72 ? 5.316 -9.816 15.117 1.00 40.41 72 LEU A N 1
ATOM 580 C CA . LEU A 1 72 ? 5.291 -9.953 16.565 1.00 40.41 72 LEU A CA 1
ATOM 581 C C . LEU A 1 72 ? 3.933 -10.570 16.914 1.00 40.41 72 LEU A C 1
ATOM 583 O O . LEU A 1 72 ? 2.892 -9.922 16.775 1.00 40.41 72 LEU A O 1
ATOM 587 N N . GLU A 1 73 ? 3.951 -11.843 17.305 1.00 37.47 73 GLU A N 1
ATOM 588 C CA . GLU A 1 73 ? 2.851 -12.570 17.935 1.00 37.47 73 GLU A CA 1
ATOM 589 C C . GLU A 1 73 ? 2.523 -11.919 19.286 1.00 37.47 73 GLU A C 1
ATOM 591 O O . GLU A 1 73 ? 2.831 -12.443 20.347 1.00 37.47 73 GLU A O 1
ATOM 596 N N . VAL A 1 74 ? 1.876 -10.753 19.285 1.00 45.53 74 VAL A N 1
ATOM 597 C CA . VAL A 1 74 ? 1.488 -10.074 20.539 1.00 45.53 74 VAL A CA 1
ATOM 598 C C . VAL A 1 74 ? 0.186 -10.640 21.132 1.00 45.53 74 VAL A C 1
ATOM 600 O O . VAL A 1 74 ? -0.526 -9.942 21.849 1.00 45.53 74 VAL A O 1
ATOM 603 N N . ALA A 1 75 ? -0.170 -11.884 20.812 1.00 43.47 75 ALA A N 1
ATOM 604 C CA . ALA A 1 75 ? -1.388 -12.520 21.317 1.00 43.47 75 ALA A CA 1
ATOM 605 C C . ALA A 1 75 ? -1.123 -13.708 22.253 1.00 43.47 75 ALA A C 1
ATOM 607 O O . ALA A 1 75 ? -1.975 -13.972 23.093 1.00 43.47 75 ALA A O 1
ATOM 608 N N . ASP A 1 76 ? 0.035 -14.371 22.164 1.00 43.56 76 ASP A N 1
ATOM 609 C CA . ASP A 1 76 ? 0.258 -15.650 22.862 1.00 43.56 76 ASP A CA 1
ATOM 610 C C . ASP A 1 76 ? 1.058 -15.491 24.174 1.00 43.56 76 ASP A C 1
ATOM 612 O O . ASP A 1 76 ? 0.819 -16.180 25.165 1.00 43.56 76 ASP A O 1
ATOM 616 N N . GLU A 1 77 ? 1.947 -14.492 24.259 1.00 44.72 77 GLU A N 1
ATOM 617 C CA . GLU A 1 77 ? 2.766 -14.268 25.465 1.00 44.72 77 GLU A CA 1
ATOM 618 C C . GLU A 1 77 ? 1.934 -13.821 26.680 1.00 44.72 77 GLU A C 1
ATOM 620 O O . GLU A 1 77 ? 2.256 -14.156 27.822 1.00 44.72 77 GLU A O 1
ATOM 625 N N . ALA A 1 78 ? 0.836 -13.093 26.445 1.00 50.97 78 ALA A N 1
ATOM 626 C CA . ALA A 1 78 ? -0.042 -12.636 27.516 1.00 50.97 78 ALA A CA 1
ATOM 627 C C . ALA A 1 78 ? -0.834 -13.791 28.147 1.00 50.97 78 ALA A C 1
ATOM 629 O O . ALA A 1 78 ? -1.142 -13.720 29.329 1.00 50.97 78 ALA A O 1
ATOM 630 N N . GLU A 1 79 ? -1.141 -14.860 27.409 1.00 49.75 79 GLU A N 1
ATOM 631 C CA . GLU A 1 79 ? -1.857 -16.020 27.953 1.00 49.75 79 GLU A CA 1
ATOM 632 C C . GLU A 1 79 ? -0.891 -16.942 28.714 1.00 49.75 79 GLU A C 1
ATOM 634 O O . GLU A 1 79 ? -1.188 -17.383 29.828 1.00 49.75 79 GLU A O 1
ATOM 639 N N . GLN A 1 80 ? 0.330 -17.112 28.193 1.00 51.72 80 GLN A N 1
ATOM 640 C CA . GLN A 1 80 ? 1.382 -17.888 28.848 1.00 51.72 80 GLN A CA 1
ATOM 641 C C . GLN A 1 80 ? 1.810 -17.274 30.193 1.00 51.72 80 GLN A C 1
ATOM 643 O O . GLN A 1 80 ? 1.927 -17.983 31.191 1.00 51.72 80 GLN A O 1
ATOM 648 N N . GLN A 1 81 ? 1.932 -15.944 30.272 1.00 48.47 81 GLN A N 1
ATOM 649 C CA . GLN A 1 81 ? 2.315 -15.253 31.508 1.00 48.47 81 GLN A CA 1
ATOM 650 C C . GLN A 1 81 ? 1.259 -15.379 32.624 1.00 48.47 81 GLN A C 1
ATOM 652 O O . GLN A 1 81 ? 1.594 -15.344 33.813 1.00 48.47 81 GLN A O 1
ATOM 657 N N . TRP A 1 82 ? -0.017 -15.554 32.263 1.00 51.66 82 TRP A N 1
ATOM 658 C CA . TRP A 1 82 ? -1.104 -15.783 33.218 1.00 51.66 82 TRP A CA 1
ATOM 659 C C . TRP A 1 82 ? -1.135 -17.243 33.682 1.00 51.66 82 TRP A C 1
ATOM 661 O O . TRP A 1 82 ? -1.281 -17.484 34.880 1.00 51.66 82 TRP A O 1
ATOM 671 N N . ILE A 1 83 ? -0.915 -18.204 32.776 1.00 55.84 83 ILE A N 1
ATOM 672 C CA . ILE A 1 83 ? -0.812 -19.637 33.108 1.00 55.84 83 ILE A CA 1
ATOM 673 C C . ILE A 1 83 ? 0.377 -19.897 34.043 1.00 55.84 83 ILE A C 1
ATOM 675 O O . ILE A 1 83 ? 0.235 -20.608 35.039 1.00 55.84 83 ILE A O 1
ATOM 679 N N . ASP A 1 84 ? 1.523 -19.272 33.776 1.00 60.69 84 ASP A N 1
ATOM 680 C CA . ASP A 1 84 ? 2.736 -19.431 34.583 1.00 60.69 84 ASP A CA 1
ATOM 681 C C . ASP A 1 84 ? 2.575 -18.800 35.981 1.00 60.69 84 ASP A C 1
ATOM 683 O O . ASP A 1 84 ? 3.026 -19.359 36.985 1.00 60.69 84 ASP A O 1
ATOM 687 N N . THR A 1 85 ? 1.851 -17.677 36.074 1.00 58.75 85 THR A N 1
ATOM 688 C CA . THR A 1 85 ? 1.505 -17.042 37.358 1.00 58.75 85 THR A CA 1
ATOM 689 C C . THR A 1 85 ? 0.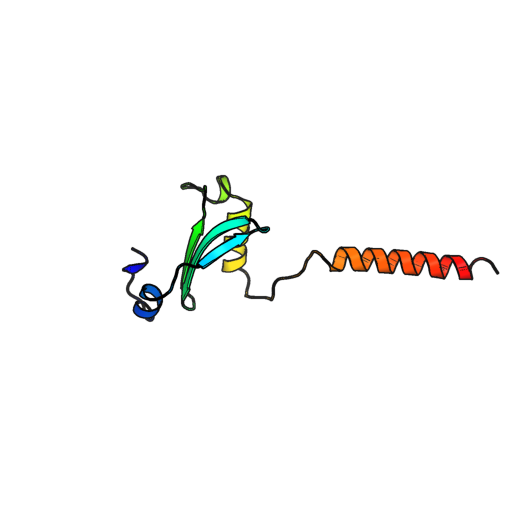508 -17.890 38.157 1.00 58.75 85 THR A C 1
ATOM 691 O O . THR A 1 85 ? 0.680 -18.069 39.364 1.00 58.75 85 THR A O 1
ATOM 694 N N . GLU A 1 86 ? -0.510 -18.473 37.513 1.00 62.53 86 GLU A N 1
ATOM 695 C CA . GLU A 1 86 ? -1.438 -19.401 38.176 1.00 62.53 86 GLU A CA 1
ATOM 696 C C . GLU A 1 86 ? -0.754 -20.695 38.643 1.00 62.53 86 GLU A C 1
ATOM 698 O O . GLU A 1 86 ? -1.125 -21.244 39.686 1.00 62.53 86 GLU A O 1
ATOM 703 N N . ALA A 1 87 ? 0.234 -21.189 37.892 1.00 59.50 87 ALA A N 1
ATOM 704 C CA . ALA A 1 87 ? 1.023 -22.357 38.264 1.00 59.50 87 ALA A CA 1
ATOM 705 C C . ALA A 1 87 ? 1.916 -22.076 39.488 1.00 59.50 87 ALA A C 1
ATOM 707 O O . ALA A 1 87 ? 1.943 -22.896 40.406 1.00 59.50 87 ALA A O 1
ATOM 708 N N . MET A 1 88 ? 2.562 -20.902 39.561 1.00 54.84 88 MET A N 1
ATOM 709 C CA .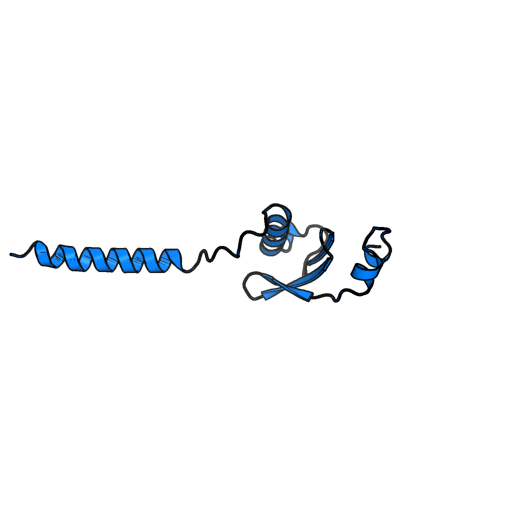 MET A 1 88 ? 3.358 -20.500 40.734 1.00 54.84 88 MET A CA 1
ATOM 710 C C . MET A 1 88 ? 2.513 -20.332 42.003 1.00 54.84 88 MET A C 1
ATOM 712 O O . MET A 1 88 ? 2.919 -20.779 43.074 1.00 54.84 88 MET A O 1
ATOM 716 N N . ILE A 1 89 ? 1.316 -19.740 41.899 1.00 59.88 89 ILE A N 1
ATOM 717 C CA . ILE A 1 89 ? 0.442 -19.526 43.067 1.00 59.88 89 ILE A CA 1
ATOM 718 C C . ILE A 1 89 ? -0.049 -20.863 43.652 1.00 59.88 89 ILE A C 1
ATOM 720 O O . ILE A 1 89 ? -0.227 -20.988 44.865 1.00 59.88 89 ILE A O 1
ATOM 724 N N . LYS A 1 90 ? -0.246 -21.887 42.811 1.00 56.12 90 LYS A N 1
ATOM 725 C CA . LYS A 1 90 ? -0.670 -23.220 43.263 1.00 56.12 90 LYS A CA 1
ATOM 726 C C . LYS A 1 90 ? 0.457 -24.007 43.936 1.00 56.12 90 LYS A C 1
ATOM 728 O O . LYS A 1 90 ? 0.144 -24.766 44.845 1.00 56.12 90 LYS A O 1
ATOM 733 N N . ASP A 1 91 ? 1.718 -23.809 43.549 1.00 54.69 91 ASP A N 1
ATOM 734 C CA . ASP A 1 91 ? 2.876 -24.508 44.134 1.00 54.69 91 ASP A CA 1
ATOM 735 C C . ASP A 1 91 ? 3.301 -23.908 45.492 1.00 54.69 91 ASP A C 1
ATOM 737 O O . ASP A 1 91 ? 3.501 -24.636 46.468 1.00 54.69 91 ASP A O 1
ATOM 741 N N . GLU A 1 92 ? 3.299 -22.575 45.629 1.00 54.16 92 GLU A N 1
ATOM 742 C CA . GLU A 1 92 ? 3.602 -21.916 46.914 1.00 54.16 92 GLU A CA 1
ATOM 743 C C . GLU A 1 92 ? 2.501 -22.120 47.969 1.00 54.16 92 GLU A C 1
ATOM 745 O O . GLU A 1 92 ? 2.782 -22.171 49.170 1.00 54.16 92 GLU A O 1
ATOM 750 N N . SER A 1 93 ? 1.247 -22.324 47.545 1.00 51.91 93 SER A N 1
ATOM 751 C CA . SER A 1 93 ? 0.144 -22.634 48.463 1.00 51.91 93 SER A CA 1
ATOM 752 C C . SER A 1 93 ? 0.292 -24.001 49.150 1.00 51.91 93 SER A C 1
ATOM 754 O O . SER A 1 93 ? -0.378 -24.225 50.161 1.00 51.91 93 SER A O 1
ATOM 756 N N . ILE A 1 94 ? 1.137 -24.911 48.646 1.00 50.62 94 ILE A N 1
ATOM 757 C CA . ILE A 1 94 ? 1.297 -26.267 49.209 1.00 50.62 94 ILE A CA 1
ATOM 758 C C . ILE A 1 94 ? 2.511 -26.339 50.155 1.00 50.62 94 ILE A C 1
ATOM 760 O O . ILE A 1 94 ? 2.557 -27.204 51.025 1.00 50.62 94 ILE A O 1
ATOM 764 N N . MET A 1 95 ? 3.448 -25.383 50.081 1.00 45.34 95 MET A N 1
ATOM 765 C CA . MET A 1 95 ? 4.602 -25.311 50.995 1.00 45.34 95 MET A CA 1
ATOM 766 C C . MET A 1 95 ? 4.372 -24.457 52.258 1.00 45.34 95 MET A C 1
ATOM 768 O O . MET A 1 95 ? 5.226 -24.450 53.139 1.00 45.34 95 MET A O 1
ATOM 772 N N . SER A 1 96 ? 3.224 -23.775 52.392 1.00 46.38 96 SER A N 1
ATOM 773 C CA . SER A 1 96 ? 2.877 -22.989 53.597 1.00 46.38 96 SER A CA 1
ATOM 774 C C . SER A 1 96 ? 1.912 -23.694 54.568 1.00 46.38 96 SER A C 1
ATOM 776 O O . SER A 1 96 ? 1.530 -23.102 55.580 1.00 46.38 96 SER A O 1
ATOM 778 N N . VAL A 1 97 ? 1.514 -24.942 54.299 1.00 48.84 97 VAL A N 1
ATOM 779 C CA . VAL A 1 97 ? 0.760 -25.782 55.247 1.00 48.84 97 VAL A CA 1
ATOM 780 C C . VAL A 1 97 ? 1.554 -27.061 55.522 1.00 48.84 97 VAL A C 1
ATOM 782 O O . VAL A 1 97 ? 1.184 -28.152 55.095 1.00 48.84 97 VAL A O 1
ATOM 785 N N . MET A 1 98 ? 2.670 -26.909 56.234 1.00 38.94 98 MET A N 1
ATOM 786 C CA . MET A 1 98 ? 3.293 -27.958 57.044 1.00 38.94 98 MET A CA 1
ATOM 787 C C . MET A 1 98 ? 4.084 -27.330 58.188 1.00 38.94 98 MET A C 1
ATOM 789 O O . MET A 1 98 ? 4.782 -26.325 57.930 1.00 38.94 98 MET A O 1
#

Secondary structure (DSSP, 8-state):
-GGG---TTHHHHHHPPPEEEEETTEEEEEEEEETTEEEEEETT--S-HHHH-HHHHHHHHHHHHS-------TTTHHHHHHHHHHHHHHHHHHHS--

Sequence (98 aa):
WTLDLPWSKHDEFLAAEDKEWTVDGKKAGRIRQVGPFTFQQVYEAGHMVPLDQPKNALALLKAFTLPDEHQLEVADEAEQQWIDTEAMIKDESIMSVM

Organism: NCBI:txid53985

Foldseek 3Di:
DQLPDDDDCSVVQVVFDWDFDDDPNHGQFTWGDDPLDIDTDGPQADPPRCVRPVRVVVVVVCVNPPDPDDDPPPPVVVVVVVVVVVVVVVVVVVVVPD